Protein AF-A0A258Z2T0-F1 (afdb_monomer_lite)

Secondary structure (DSSP, 8-state):
---SEEEE-TTT--EEEEEE--TTSPPPTHHHHHHHHHHTT---HHHHHHHHHHHHHHHHIIIIISTT-TTTEEEEEE-

Foldseek 3Di:
DAAPDKDADPPPRKIKGKHFDLPVQDADPCLVVLVVCVVVVNDDPVSVVVNVVRVVVSVCCLCPVCVPPCNGMPMDTDD

Sequence (79 aa):
MQADMVLERVDTGVRAELTYDPSFVSTDKRMGELLVRITSGSADAEDRELFGTLWQDRVKRILIEYKNDPRLVKCEVVQ

pLDDT: mean 95.18, std 6.25, range [55.66, 98.38]

Radius of gyration: 17.51 Å; chains: 1; bounding box: 35×24×48 Å

Structure (mmCIF, N/CA/C/O backbone):
data_AF-A0A258Z2T0-F1
#
_entry.id   AF-A0A258Z2T0-F1
#
loop_
_atom_site.group_PDB
_atom_site.id
_atom_site.type_symbol
_atom_site.label_atom_id
_atom_site.label_alt_id
_atom_site.label_comp_id
_atom_site.label_asym_id
_atom_site.label_entity_id
_atom_site.label_seq_id
_atom_site.pdbx_PDB_ins_code
_atom_site.Cartn_x
_atom_site.Cartn_y
_atom_site.Cartn_z
_atom_site.occupancy
_atom_site.B_iso_or_equiv
_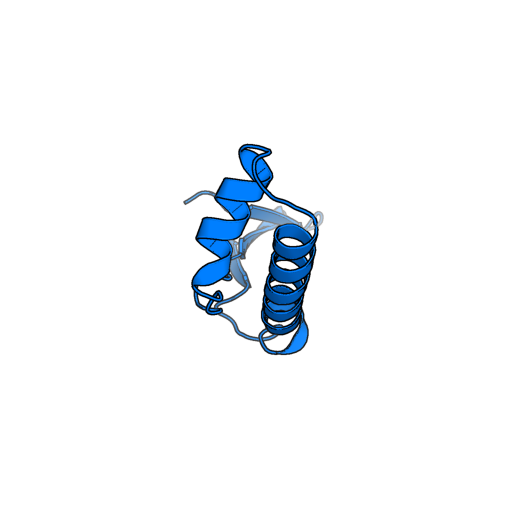atom_site.auth_seq_id
_atom_site.auth_comp_id
_atom_site.auth_asym_id
_atom_site.auth_atom_id
_atom_site.pdbx_PDB_model_num
ATOM 1 N N . MET A 1 1 ? 6.202 -1.515 17.508 1.00 55.66 1 MET A N 1
ATOM 2 C CA . MET A 1 1 ? 6.064 -0.733 16.261 1.00 55.66 1 MET A CA 1
ATOM 3 C C . MET A 1 1 ? 5.351 0.548 16.637 1.00 55.66 1 MET A C 1
ATOM 5 O O . MET A 1 1 ? 4.485 0.480 17.496 1.00 55.66 1 MET A O 1
ATOM 9 N N . GLN A 1 2 ? 5.780 1.686 16.102 1.00 75.75 2 GLN A N 1
ATOM 10 C CA . GLN A 1 2 ? 5.096 2.964 16.301 1.00 75.75 2 GLN A CA 1
ATOM 11 C C . GLN A 1 2 ? 3.970 3.062 15.265 1.00 75.75 2 GLN A C 1
ATOM 13 O O . GLN A 1 2 ? 4.188 2.654 14.127 1.00 75.75 2 GLN A O 1
ATOM 18 N N . ALA A 1 3 ? 2.790 3.544 15.657 1.00 87.06 3 ALA A N 1
ATOM 19 C CA . ALA A 1 3 ? 1.685 3.769 14.727 1.00 87.06 3 ALA A CA 1
ATOM 20 C C . ALA A 1 3 ? 2.056 4.834 13.679 1.00 87.06 3 ALA A C 1
ATOM 22 O O . ALA A 1 3 ? 2.707 5.826 14.018 1.00 87.06 3 ALA A O 1
ATOM 23 N N . ASP A 1 4 ? 1.613 4.655 12.431 1.00 94.75 4 ASP A N 1
ATOM 24 C CA . ASP A 1 4 ? 1.829 5.635 11.354 1.00 94.75 4 ASP A CA 1
ATOM 25 C C . ASP A 1 4 ? 0.980 6.894 11.570 1.00 94.75 4 ASP A C 1
ATOM 27 O O . ASP A 1 4 ? 1.367 8.002 11.197 1.00 94.75 4 ASP A O 1
ATOM 31 N N . MET A 1 5 ? -0.195 6.721 12.180 1.00 95.81 5 MET A N 1
ATOM 32 C CA . MET A 1 5 ? -1.103 7.804 12.531 1.00 95.81 5 MET A CA 1
ATOM 33 C C . MET A 1 5 ? -1.843 7.479 13.829 1.00 95.81 5 MET A C 1
ATOM 35 O O . MET A 1 5 ? -2.262 6.345 14.050 1.00 95.81 5 MET A O 1
ATOM 39 N N . VAL A 1 6 ? -2.038 8.490 14.676 1.00 96.00 6 VAL A N 1
ATOM 40 C CA . VAL A 1 6 ? -2.856 8.396 15.891 1.00 96.00 6 VAL A CA 1
ATOM 41 C C . VAL A 1 6 ? -3.957 9.440 15.808 1.00 96.00 6 VAL A C 1
ATOM 43 O O . VAL A 1 6 ? -3.690 10.612 15.544 1.00 96.00 6 VAL A O 1
ATOM 46 N N . LEU A 1 7 ? -5.19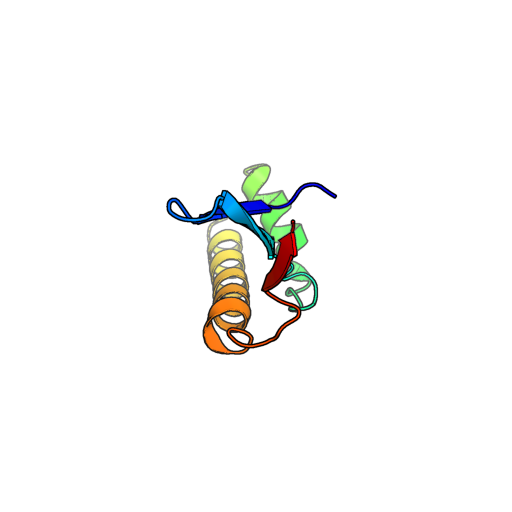6 9.013 16.027 1.00 96.56 7 LEU A N 1
ATOM 47 C CA . LEU A 1 7 ? -6.358 9.888 16.123 1.00 96.56 7 LEU A CA 1
ATOM 48 C C . LEU A 1 7 ? -6.819 9.930 17.576 1.00 96.56 7 LEU A C 1
ATOM 50 O O . LEU A 1 7 ? -6.967 8.884 18.199 1.00 96.56 7 LEU A O 1
ATOM 54 N N . GLU A 1 8 ? -7.077 11.121 18.108 1.00 96.88 8 GLU A N 1
ATOM 55 C CA . GLU A 1 8 ? -7.621 11.305 19.454 1.00 96.88 8 GLU A CA 1
ATOM 56 C C . GLU A 1 8 ? -8.968 12.018 19.375 1.00 96.88 8 GLU A C 1
ATOM 58 O O . GLU A 1 8 ? -9.125 13.031 18.687 1.00 96.88 8 GLU A O 1
ATOM 63 N N . ARG A 1 9 ? -9.956 11.490 20.095 1.00 96.50 9 ARG A N 1
ATOM 64 C CA . ARG A 1 9 ? -11.228 12.173 20.288 1.00 96.50 9 ARG A CA 1
ATOM 65 C C . ARG A 1 9 ? -11.062 13.335 21.261 1.00 96.50 9 ARG A C 1
ATOM 67 O O . ARG A 1 9 ? -10.746 13.129 22.427 1.00 96.50 9 ARG A O 1
ATOM 74 N N . VAL A 1 10 ? -11.407 14.539 20.818 1.00 97.12 10 VAL A N 1
ATOM 75 C CA . VAL A 1 10 ? -11.297 15.768 21.627 1.00 97.12 10 VAL A CA 1
ATOM 76 C C . VAL A 1 10 ? -12.241 15.825 22.835 1.00 97.12 10 VAL A C 1
ATOM 78 O O . VAL A 1 10 ? -12.011 16.605 23.750 1.00 97.12 10 VAL A O 1
ATOM 81 N N . ASP A 1 11 ? -13.314 15.034 22.840 1.00 97.50 11 ASP A N 1
ATOM 82 C CA . ASP A 1 11 ? -14.333 15.043 23.896 1.00 97.50 11 ASP A CA 1
ATOM 83 C C . ASP A 1 11 ? -14.068 14.036 25.024 1.00 97.50 11 ASP A C 1
ATOM 85 O O . ASP A 1 11 ? -14.530 14.224 26.146 1.00 97.50 11 ASP A O 1
ATOM 89 N N . THR A 1 12 ? -13.344 12.960 24.727 1.00 96.06 12 THR A N 1
ATOM 90 C CA . THR A 1 12 ? -13.181 11.798 25.615 1.00 96.06 12 THR A CA 1
ATOM 91 C C . THR A 1 12 ? -11.725 11.405 25.828 1.00 96.06 12 THR A C 1
ATOM 93 O O . THR A 1 12 ? -11.444 10.621 26.728 1.00 96.06 12 THR A O 1
ATOM 96 N N . GLY A 1 13 ? -10.801 11.908 25.004 1.00 95.31 13 GLY A N 1
ATOM 97 C CA . GLY A 1 13 ? -9.392 11.515 25.015 1.00 95.31 13 GLY A CA 1
ATOM 98 C C . GLY A 1 13 ? -9.126 10.102 24.486 1.00 95.31 13 GLY A C 1
ATOM 99 O O . GLY A 1 13 ? -7.976 9.677 24.469 1.00 95.31 13 GLY A O 1
ATOM 100 N N . VAL A 1 14 ? -10.154 9.366 24.038 1.00 96.94 14 VAL A N 1
ATOM 101 C CA . VAL A 1 14 ? -9.990 8.021 23.461 1.00 96.94 14 VAL A CA 1
ATOM 102 C C . VAL A 1 14 ? -9.143 8.107 22.198 1.00 96.94 14 VAL A C 1
ATOM 104 O O . VAL A 1 14 ? -9.405 8.944 21.327 1.00 96.94 14 VAL A O 1
ATOM 107 N N . ARG A 1 15 ? -8.164 7.208 22.078 1.00 96.75 15 ARG A N 1
ATOM 108 C CA . ARG A 1 15 ? -7.221 7.173 20.961 1.00 96.75 15 ARG A CA 1
ATOM 109 C C . ARG A 1 15 ? -7.436 5.959 20.070 1.00 96.75 15 ARG A C 1
ATOM 111 O O . ARG A 1 15 ? -7.811 4.884 20.531 1.00 96.75 15 ARG A O 1
ATOM 118 N N . ALA A 1 16 ? -7.173 6.138 18.784 1.00 96.06 16 ALA A N 1
ATOM 119 C CA . ALA A 1 16 ? -7.088 5.069 17.803 1.00 96.06 16 ALA A CA 1
ATOM 120 C C . ALA A 1 16 ? -5.728 5.143 17.105 1.00 96.06 16 ALA A C 1
ATOM 122 O O . ALA A 1 16 ? -5.366 6.181 16.550 1.00 96.06 16 ALA A O 1
ATOM 123 N N . GLU A 1 17 ? -4.989 4.043 17.134 1.00 96.94 17 GLU A N 1
ATOM 124 C CA . GLU A 1 17 ? -3.731 3.872 16.420 1.00 96.94 17 GLU A CA 1
ATOM 125 C C . GLU A 1 17 ? -3.990 3.199 15.073 1.00 96.94 17 GLU A C 1
ATOM 127 O O . GLU A 1 17 ? -4.717 2.207 14.981 1.00 96.94 17 GLU A O 1
ATOM 132 N N . LEU A 1 18 ? -3.402 3.758 14.018 1.00 96.00 18 LEU A N 1
ATOM 133 C CA . LEU A 1 18 ? -3.549 3.298 12.645 1.00 96.00 18 LEU A CA 1
ATOM 134 C C . LEU A 1 18 ? -2.188 2.874 12.101 1.00 96.00 18 LEU A C 1
ATOM 136 O O . LEU A 1 18 ? -1.203 3.603 12.221 1.00 96.00 18 LEU A O 1
ATOM 140 N N . THR A 1 19 ? -2.145 1.696 11.487 1.00 96.31 19 THR A N 1
ATOM 141 C CA . THR A 1 19 ? -0.963 1.171 10.788 1.00 96.31 19 THR A CA 1
ATOM 142 C C . THR A 1 19 ? -1.341 0.816 9.358 1.00 96.31 19 THR A C 1
ATOM 144 O O . THR A 1 19 ? -2.339 0.122 9.146 1.00 96.31 19 THR A O 1
ATOM 147 N N . TYR A 1 20 ? -0.559 1.291 8.390 1.00 95.50 20 TYR A N 1
ATOM 148 C CA . TYR A 1 20 ? -0.767 1.049 6.966 1.00 95.50 20 TYR A CA 1
ATOM 149 C C . TYR A 1 20 ? 0.215 -0.004 6.437 1.00 95.50 20 TYR A C 1
ATOM 151 O O . TYR A 1 20 ? 1.426 0.211 6.431 1.00 95.50 20 TYR A O 1
ATOM 159 N N . ASP A 1 21 ? -0.304 -1.128 5.938 1.00 95.50 21 ASP A N 1
ATOM 160 C CA . ASP A 1 21 ? 0.509 -2.210 5.374 1.00 95.50 21 ASP A CA 1
ATOM 161 C C . ASP A 1 21 ? 0.003 -2.663 3.989 1.00 95.50 21 ASP A C 1
ATOM 163 O O . ASP A 1 21 ? -0.870 -3.527 3.873 1.00 95.50 21 ASP A O 1
ATOM 167 N N . PRO A 1 22 ? 0.572 -2.130 2.893 1.00 95.62 22 PRO A N 1
ATOM 168 C CA . PRO A 1 22 ? 0.263 -2.580 1.540 1.00 95.62 22 PRO A CA 1
ATOM 169 C C . PRO A 1 22 ? 1.175 -3.722 1.059 1.00 95.62 22 PRO A C 1
ATOM 171 O O . PRO A 1 22 ? 1.182 -4.021 -0.140 1.00 95.62 22 PRO A O 1
ATOM 174 N N . SER A 1 23 ? 2.006 -4.325 1.919 1.00 94.56 23 SER A N 1
ATOM 175 C CA . SER A 1 23 ? 3.031 -5.303 1.508 1.00 94.56 23 SER A CA 1
ATOM 176 C C . SER A 1 23 ? 2.442 -6.562 0.865 1.00 94.56 23 SER A C 1
ATOM 178 O O . SER A 1 23 ? 3.056 -7.149 -0.028 1.00 94.56 23 SER A O 1
ATOM 180 N N . PHE A 1 24 ? 1.216 -6.934 1.243 1.00 95.19 24 PHE A N 1
ATOM 181 C CA . PHE A 1 24 ? 0.496 -8.063 0.653 1.00 95.19 24 PHE A CA 1
ATOM 182 C C . PHE A 1 24 ? 0.009 -7.789 -0.782 1.00 95.19 24 PHE A C 1
ATOM 184 O O . PHE A 1 24 ? -0.304 -8.728 -1.517 1.00 95.19 24 PHE A O 1
ATOM 191 N N . VAL A 1 25 ? -0.039 -6.521 -1.212 1.00 96.06 25 VAL A N 1
ATOM 192 C CA . VAL A 1 25 ? -0.362 -6.156 -2.594 1.00 96.06 25 VAL A CA 1
ATOM 193 C C . VAL A 1 25 ? 0.897 -6.292 -3.444 1.00 96.06 25 VAL A C 1
ATOM 195 O O . VAL A 1 25 ? 1.783 -5.428 -3.430 1.00 96.06 25 VAL A O 1
ATOM 198 N N . SER A 1 26 ? 0.959 -7.396 -4.195 1.00 92.69 26 SER A N 1
ATOM 199 C CA . SER A 1 26 ? 2.118 -7.774 -5.010 1.00 92.69 26 SER A CA 1
ATOM 200 C C . SER A 1 26 ? 2.595 -6.627 -5.899 1.00 92.69 26 SER A C 1
ATOM 202 O O . SER A 1 26 ? 1.790 -5.987 -6.572 1.00 92.69 26 SER A O 1
ATOM 204 N N . THR A 1 27 ? 3.904 -6.402 -5.925 1.00 93.12 27 THR A N 1
ATOM 205 C CA . THR A 1 27 ? 4.562 -5.490 -6.865 1.00 93.12 27 THR A CA 1
ATOM 206 C C . THR A 1 27 ? 5.033 -6.252 -8.100 1.00 93.12 27 THR A C 1
ATOM 208 O O . THR A 1 27 ? 5.366 -7.436 -8.003 1.00 93.12 27 THR A O 1
ATOM 211 N N . ASP A 1 28 ? 5.101 -5.589 -9.255 1.00 95.88 28 ASP A N 1
ATOM 212 C CA . ASP A 1 28 ? 5.795 -6.161 -10.410 1.00 95.88 28 ASP A CA 1
ATOM 213 C C . ASP A 1 28 ? 7.297 -6.260 -10.094 1.00 95.88 28 ASP A C 1
ATOM 215 O O . ASP A 1 28 ? 7.883 -5.338 -9.516 1.00 95.88 28 ASP A O 1
ATOM 219 N N . LYS A 1 29 ? 7.923 -7.386 -10.455 1.00 94.94 29 LYS A N 1
ATOM 220 C CA . LYS A 1 29 ? 9.334 -7.675 -10.151 1.00 94.94 29 LYS A CA 1
ATOM 221 C C . LYS A 1 29 ? 10.290 -6.641 -10.756 1.00 94.94 29 LYS A C 1
ATOM 223 O O . LYS A 1 29 ? 11.350 -6.401 -10.188 1.00 94.94 29 LYS A O 1
ATOM 228 N N . ARG A 1 30 ? 9.904 -6.009 -11.871 1.00 96.62 30 ARG A N 1
ATOM 229 C CA . ARG A 1 30 ? 10.701 -4.989 -12.572 1.00 96.62 30 ARG A CA 1
ATOM 230 C C . ARG A 1 30 ? 10.735 -3.651 -11.835 1.00 96.62 30 ARG A C 1
ATOM 232 O O . ARG A 1 30 ? 11.669 -2.881 -12.024 1.00 96.62 30 ARG A O 1
ATOM 239 N N . MET A 1 31 ? 9.751 -3.367 -10.974 1.00 96.19 31 MET A N 1
ATOM 240 C CA . MET A 1 31 ? 9.655 -2.068 -10.292 1.00 96.19 31 MET A CA 1
ATOM 241 C C . MET A 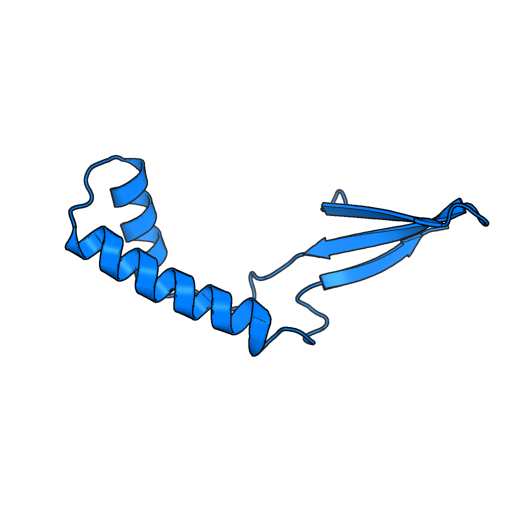1 31 ? 10.869 -1.765 -9.412 1.00 96.19 31 MET A C 1
ATOM 243 O O . MET A 1 31 ? 11.278 -0.611 -9.339 1.00 96.19 31 MET A O 1
ATOM 247 N N . GLY A 1 32 ? 11.447 -2.780 -8.760 1.00 95.19 32 GLY A N 1
ATOM 248 C CA . GLY A 1 32 ? 12.618 -2.595 -7.900 1.00 95.19 32 GLY A CA 1
ATOM 249 C C . GLY A 1 32 ? 13.843 -2.115 -8.680 1.00 95.19 32 GLY A C 1
ATOM 250 O O . GLY A 1 32 ? 14.456 -1.118 -8.311 1.00 95.19 32 GLY A O 1
ATOM 251 N N . GLU A 1 33 ? 14.159 -2.782 -9.791 1.00 97.06 33 GLU A N 1
ATOM 252 C CA . GLU A 1 33 ? 15.276 -2.403 -10.665 1.00 97.06 33 GLU A CA 1
ATOM 253 C C . GLU A 1 33 ? 15.062 -1.019 -11.291 1.00 97.06 33 GLU A C 1
ATOM 255 O O . GLU A 1 33 ? 15.957 -0.175 -11.262 1.00 97.06 33 GLU A O 1
ATOM 260 N N . LEU A 1 34 ? 13.852 -0.749 -11.787 1.00 98.06 34 LEU A N 1
ATOM 261 C CA . LEU A 1 34 ? 13.502 0.546 -12.367 1.00 98.06 34 LEU A CA 1
ATOM 262 C C . LEU A 1 34 ? 13.628 1.687 -11.347 1.00 98.06 34 LEU A C 1
ATOM 264 O O . LEU A 1 34 ? 14.174 2.738 -11.674 1.00 98.06 34 LEU A O 1
ATOM 268 N N . LEU A 1 35 ? 13.202 1.479 -10.095 1.00 96.88 35 LEU A N 1
ATOM 269 C CA . LEU A 1 35 ? 13.366 2.470 -9.028 1.00 96.88 35 LEU A CA 1
ATOM 270 C C . LEU A 1 35 ? 14.846 2.781 -8.764 1.00 96.88 35 LEU A C 1
ATOM 272 O O . LEU A 1 35 ? 15.213 3.947 -8.606 1.00 96.88 35 LEU A O 1
ATOM 276 N N . VAL A 1 36 ? 15.709 1.761 -8.750 1.00 97.50 36 VAL A N 1
ATOM 277 C CA . VAL A 1 36 ? 17.163 1.944 -8.607 1.00 97.50 36 VAL A CA 1
ATOM 278 C C . VAL A 1 36 ? 17.736 2.731 -9.790 1.00 97.50 36 VAL A C 1
ATOM 280 O O . VAL A 1 36 ? 18.515 3.665 -9.588 1.00 97.50 36 VAL A O 1
ATOM 283 N N . ARG A 1 37 ? 17.325 2.432 -11.028 1.00 97.75 37 ARG A N 1
ATOM 284 C CA . ARG A 1 37 ? 17.771 3.182 -12.218 1.00 97.75 37 ARG A CA 1
ATOM 285 C C . ARG A 1 37 ? 17.312 4.643 -12.185 1.00 97.75 37 ARG A C 1
ATOM 287 O O . ARG A 1 37 ? 18.096 5.544 -12.474 1.00 97.75 37 ARG A O 1
ATOM 294 N N . ILE A 1 38 ? 16.071 4.897 -11.764 1.00 97.81 38 ILE A N 1
ATOM 295 C CA . ILE A 1 38 ? 15.515 6.252 -11.628 1.00 97.81 38 ILE A CA 1
ATOM 296 C C . ILE A 1 38 ? 16.266 7.047 -10.558 1.00 97.81 38 ILE A C 1
ATOM 298 O O . ILE A 1 38 ? 16.712 8.160 -10.824 1.00 97.81 38 ILE A O 1
ATOM 302 N N . THR A 1 39 ? 16.445 6.477 -9.366 1.00 97.12 39 THR A N 1
ATOM 303 C CA . THR A 1 39 ? 17.096 7.164 -8.235 1.00 97.12 39 THR A CA 1
ATOM 304 C C . THR A 1 39 ? 18.596 7.373 -8.441 1.00 97.12 39 THR A C 1
ATOM 306 O O . THR A 1 39 ? 19.141 8.357 -7.949 1.00 97.12 39 THR A O 1
ATOM 309 N N . SER A 1 40 ? 19.258 6.505 -9.211 1.00 97.62 40 SER A N 1
ATOM 310 C CA . SER A 1 40 ? 20.660 6.680 -9.619 1.00 97.62 40 SER A CA 1
ATOM 311 C C . SER A 1 40 ? 20.852 7.630 -10.808 1.00 97.62 40 SER A C 1
ATOM 313 O O . SER A 1 40 ? 21.988 7.940 -11.157 1.00 97.62 40 SER A O 1
ATOM 315 N N . GLY A 1 41 ? 19.769 8.086 -11.448 1.00 97.31 41 GLY A N 1
ATOM 316 C CA . GLY A 1 41 ? 19.819 8.951 -12.631 1.00 97.31 41 GLY A CA 1
ATOM 317 C C . GLY A 1 41 ? 20.220 8.243 -13.931 1.00 97.31 41 GLY A C 1
ATOM 318 O O . GLY A 1 41 ? 20.436 8.912 -14.936 1.00 97.31 41 GLY A O 1
ATOM 319 N N . SER A 1 42 ? 20.297 6.910 -13.929 1.00 97.75 42 SER A N 1
ATOM 320 C CA . SER A 1 42 ? 20.640 6.087 -15.101 1.00 97.75 42 SER A CA 1
ATOM 321 C C . SER A 1 42 ? 19.427 5.668 -15.941 1.00 97.75 42 SER A C 1
ATOM 323 O O . SER A 1 42 ? 19.597 5.073 -17.002 1.00 97.75 42 SER A O 1
ATOM 325 N N . ALA A 1 43 ? 18.211 5.968 -15.477 1.00 97.50 43 ALA A N 1
ATOM 326 C CA . ALA A 1 43 ? 16.979 5.670 -16.199 1.00 97.50 43 ALA A CA 1
ATOM 327 C C . ALA A 1 43 ? 16.752 6.601 -17.396 1.00 97.50 43 ALA A C 1
ATOM 329 O O . ALA A 1 43 ? 16.791 7.834 -17.250 1.00 97.50 43 ALA A O 1
ATOM 330 N N . ASP A 1 44 ? 16.415 6.000 -18.535 1.00 98.06 44 ASP A N 1
ATOM 331 C CA . ASP A 1 44 ? 15.947 6.700 -19.729 1.00 98.06 44 ASP A CA 1
ATOM 332 C C . ASP A 1 44 ? 14.438 7.025 -19.651 1.00 98.06 44 ASP A C 1
ATOM 334 O O . ASP A 1 44 ? 13.806 6.946 -18.591 1.00 98.06 44 ASP A O 1
ATOM 338 N N . ALA A 1 45 ? 13.863 7.493 -20.762 1.00 97.88 45 ALA A N 1
ATOM 339 C CA . ALA A 1 45 ? 12.445 7.835 -20.829 1.00 97.88 45 ALA A CA 1
ATOM 340 C C . ALA A 1 45 ? 11.535 6.596 -20.749 1.00 97.88 45 ALA A C 1
ATOM 342 O O . ALA A 1 45 ? 10.508 6.651 -20.070 1.00 97.88 45 ALA A O 1
ATOM 343 N N . GLU A 1 46 ? 11.927 5.491 -21.385 1.00 98.06 46 GLU A N 1
ATOM 344 C CA . GLU A 1 46 ? 11.147 4.251 -21.422 1.00 98.06 46 GLU A CA 1
ATOM 345 C C . GLU A 1 46 ? 11.104 3.597 -20.037 1.00 98.06 46 GLU A C 1
ATOM 347 O O . GLU A 1 46 ? 10.042 3.172 -19.581 1.00 98.06 46 GLU A O 1
ATOM 352 N N . ASP A 1 47 ? 12.222 3.605 -19.306 1.00 97.88 47 ASP A N 1
ATOM 353 C CA 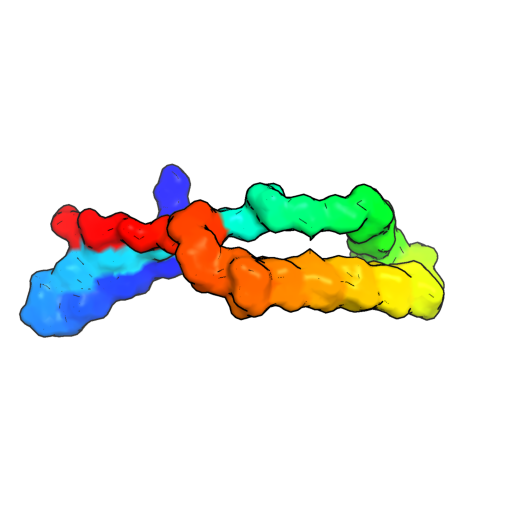. ASP A 1 47 ? 12.285 3.134 -17.922 1.00 97.88 47 ASP A CA 1
ATOM 354 C C . ASP A 1 47 ? 11.311 3.888 -17.011 1.00 97.88 47 ASP A C 1
ATOM 356 O O . ASP A 1 47 ? 10.634 3.293 -16.167 1.00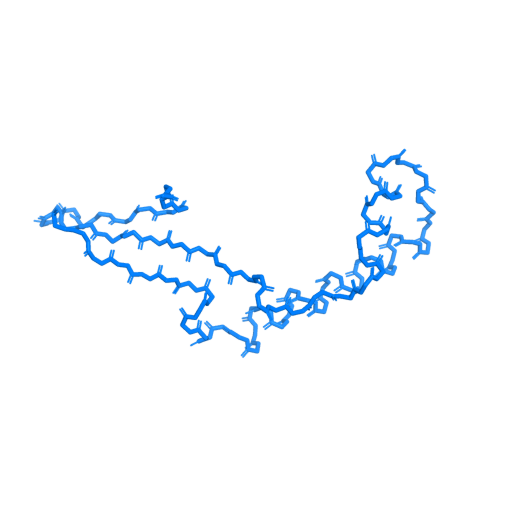 97.88 47 ASP A O 1
ATOM 360 N N . ARG A 1 48 ? 11.248 5.217 -17.158 1.00 97.94 48 ARG A N 1
ATOM 361 C CA . ARG A 1 48 ? 10.381 6.079 -16.342 1.00 97.94 48 ARG A CA 1
ATOM 362 C C . ARG A 1 48 ? 8.914 5.853 -16.667 1.00 97.94 48 ARG A C 1
ATOM 364 O O . ARG A 1 48 ? 8.099 5.785 -15.747 1.00 97.94 48 ARG A O 1
ATOM 371 N N . GLU A 1 49 ? 8.583 5.722 -17.948 1.00 98.38 49 GLU A N 1
ATOM 372 C CA . GLU A 1 49 ? 7.224 5.423 -18.396 1.00 98.38 49 GLU A CA 1
ATOM 373 C C . GLU A 1 49 ? 6.770 4.043 -17.909 1.00 98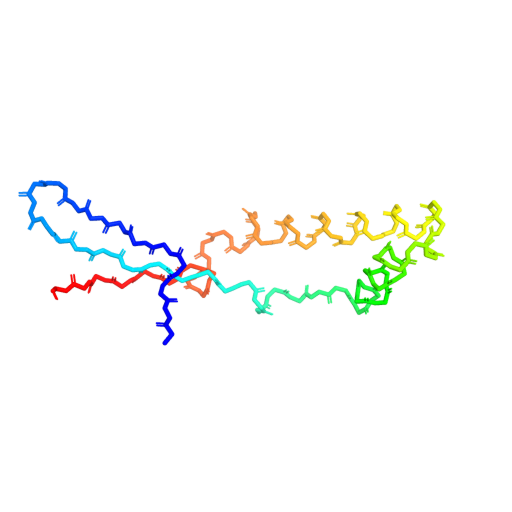.38 49 GLU A C 1
ATOM 375 O O . GLU A 1 49 ? 5.682 3.905 -17.334 1.00 98.38 49 GLU A O 1
ATOM 380 N N . LEU A 1 50 ? 7.628 3.030 -18.055 1.00 98.25 50 LEU A N 1
ATOM 381 C CA . LEU A 1 50 ? 7.347 1.683 -17.581 1.00 98.25 50 LEU A CA 1
ATOM 382 C C . LEU A 1 50 ? 7.177 1.659 -16.060 1.00 98.25 50 LEU A C 1
ATOM 384 O O . LEU A 1 50 ? 6.200 1.097 -15.562 1.00 98.25 50 LEU A O 1
ATOM 388 N N . PHE A 1 51 ? 8.075 2.303 -15.309 1.00 98.25 51 PHE A N 1
ATOM 389 C CA . PHE A 1 51 ? 7.943 2.410 -13.857 1.00 98.25 51 PHE A CA 1
ATOM 390 C C . PHE A 1 51 ? 6.635 3.089 -13.461 1.00 98.25 51 PHE A C 1
ATOM 392 O O . PHE A 1 51 ? 5.918 2.571 -12.608 1.00 98.25 51 PHE A O 1
ATOM 399 N N . GLY A 1 52 ? 6.306 4.218 -14.096 1.00 97.75 52 GLY A N 1
ATOM 400 C CA . GLY A 1 52 ? 5.070 4.951 -13.844 1.00 97.75 52 GLY A CA 1
ATOM 401 C C . GLY A 1 52 ? 3.837 4.083 -14.079 1.00 97.75 52 GLY A C 1
ATOM 402 O O . GLY A 1 52 ? 2.951 4.038 -13.228 1.00 97.75 52 GLY A O 1
ATOM 403 N N . THR A 1 53 ? 3.816 3.327 -15.176 1.00 98.31 53 THR A N 1
ATOM 404 C CA . THR A 1 53 ? 2.725 2.402 -15.508 1.00 98.31 53 THR A CA 1
ATOM 405 C C . THR A 1 53 ? 2.563 1.315 -14.444 1.00 98.31 53 THR A C 1
ATOM 407 O O . THR A 1 53 ? 1.469 1.128 -13.911 1.00 98.31 53 THR A O 1
ATOM 410 N N . LEU A 1 54 ? 3.653 0.629 -14.084 1.00 98.12 54 LEU A N 1
ATOM 411 C CA . LEU A 1 54 ? 3.627 -0.445 -13.083 1.00 98.12 54 LEU A CA 1
ATOM 412 C C . LEU A 1 54 ? 3.269 0.080 -11.685 1.00 98.12 54 LEU A C 1
ATOM 414 O O . LEU A 1 54 ? 2.514 -0.551 -10.943 1.00 98.12 54 LEU A O 1
ATOM 418 N N . TRP A 1 55 ? 3.777 1.261 -11.333 1.00 97.06 55 TRP A N 1
ATOM 419 C CA . TRP A 1 55 ? 3.456 1.931 -10.079 1.00 97.06 55 TRP A CA 1
ATOM 420 C C . TRP A 1 55 ? 1.974 2.294 -9.999 1.00 97.06 55 TRP A C 1
ATOM 422 O O . TRP A 1 55 ? 1.329 1.998 -8.994 1.00 97.06 55 TRP A O 1
ATOM 432 N N . GLN A 1 56 ? 1.419 2.895 -11.054 1.00 97.62 56 GLN A N 1
ATOM 433 C CA . GLN A 1 56 ? 0.007 3.276 -11.096 1.00 97.62 56 GLN A CA 1
ATOM 434 C C . GLN A 1 56 ? -0.919 2.062 -11.034 1.00 97.62 56 GLN A C 1
ATOM 436 O O . GLN A 1 56 ? -1.921 2.106 -10.320 1.00 97.62 56 GLN A O 1
ATOM 441 N N . ASP A 1 57 ? -0.569 0.958 -11.698 1.00 97.50 57 ASP A N 1
ATOM 442 C CA . ASP A 1 57 ? -1.323 -0.289 -11.565 1.00 97.50 57 ASP A CA 1
ATOM 443 C C . ASP A 1 57 ? -1.333 -0.784 -10.109 1.00 97.50 57 ASP A C 1
ATOM 445 O O . ASP A 1 57 ? -2.394 -1.054 -9.540 1.00 97.50 57 ASP A O 1
ATOM 449 N N . ARG A 1 58 ? -0.174 -0.787 -9.436 1.00 97.25 58 ARG A N 1
ATOM 450 C CA . ARG A 1 58 ? -0.108 -1.157 -8.016 1.00 97.25 58 ARG A CA 1
ATOM 451 C C . ARG A 1 58 ? -0.925 -0.211 -7.129 1.00 97.25 58 ARG A C 1
ATOM 453 O O . ARG A 1 58 ? -1.651 -0.687 -6.257 1.00 97.25 58 ARG A O 1
ATOM 460 N N . VAL A 1 59 ? -0.843 1.103 -7.342 1.00 97.56 59 VAL A N 1
ATOM 461 C CA . VAL A 1 59 ? -1.623 2.102 -6.585 1.00 97.56 59 VAL A CA 1
ATOM 462 C C . VAL A 1 59 ? -3.123 1.892 -6.781 1.00 97.56 59 VAL A C 1
ATOM 464 O O . VAL A 1 59 ? -3.874 1.908 -5.807 1.00 97.56 59 VAL A O 1
ATOM 467 N N . LYS A 1 60 ? -3.568 1.627 -8.012 1.00 97.75 60 LYS A N 1
ATOM 468 C CA . LYS A 1 60 ? -4.964 1.295 -8.309 1.00 97.75 60 LYS A CA 1
ATOM 469 C C . LYS A 1 60 ? -5.420 0.070 -7.516 1.00 97.75 60 LYS A C 1
ATOM 471 O O . LYS A 1 60 ? -6.480 0.108 -6.896 1.00 97.75 60 LYS A O 1
ATOM 476 N N . ARG A 1 61 ? -4.620 -0.998 -7.487 1.00 97.56 61 ARG A N 1
ATOM 477 C CA . ARG A 1 61 ? -4.947 -2.214 -6.726 1.00 97.56 61 ARG A CA 1
ATOM 478 C C . ARG A 1 61 ? -5.085 -1.917 -5.232 1.00 97.56 61 ARG A C 1
ATOM 480 O O . ARG A 1 61 ? -6.072 -2.319 -4.626 1.00 97.56 61 ARG A O 1
ATOM 487 N N . ILE A 1 62 ? -4.160 -1.150 -4.657 1.00 97.69 62 ILE A N 1
ATOM 488 C CA . ILE A 1 62 ? -4.219 -0.709 -3.252 1.00 97.69 62 ILE A CA 1
ATOM 489 C C . ILE A 1 62 ? -5.511 0.079 -2.975 1.00 97.69 62 ILE A C 1
ATOM 491 O O . ILE A 1 62 ? -6.271 -0.276 -2.078 1.00 97.69 62 ILE A O 1
ATOM 495 N N . LEU A 1 63 ? -5.763 1.143 -3.742 1.00 97.00 63 LEU A N 1
ATOM 496 C CA . LEU A 1 63 ? -6.795 2.137 -3.422 1.00 97.00 63 LEU A CA 1
ATOM 497 C C . LEU A 1 63 ? -8.199 1.777 -3.912 1.00 97.00 63 LEU A C 1
ATOM 499 O O . LEU A 1 63 ? -9.173 2.373 -3.455 1.00 97.00 63 LEU A O 1
ATOM 503 N N . ILE A 1 64 ? -8.320 0.850 -4.861 1.00 97.06 64 ILE A N 1
ATOM 504 C CA . ILE A 1 64 ? -9.603 0.502 -5.481 1.00 97.06 64 ILE A CA 1
ATOM 505 C C . ILE A 1 64 ? -9.972 -0.947 -5.182 1.00 97.06 64 ILE A C 1
ATOM 507 O O . ILE A 1 64 ? -11.066 -1.191 -4.674 1.00 97.06 64 ILE A O 1
ATOM 511 N N . GLU A 1 65 ? -9.079 -1.897 -5.458 1.00 96.69 65 GLU A N 1
ATOM 512 C CA . GLU A 1 65 ? -9.378 -3.328 -5.299 1.00 96.69 65 GLU A CA 1
ATOM 513 C C . GLU A 1 65 ? -9.331 -3.761 -3.829 1.00 96.69 65 GLU A C 1
ATOM 515 O O . GLU A 1 65 ? -10.252 -4.420 -3.352 1.00 96.69 65 GLU A O 1
ATOM 520 N N . TYR A 1 66 ? -8.302 -3.334 -3.090 1.00 96.69 66 TYR A N 1
ATOM 521 C CA . TYR A 1 66 ? -8.073 -3.715 -1.691 1.00 96.69 66 TYR A CA 1
ATOM 522 C C . TYR A 1 66 ? -8.484 -2.643 -0.679 1.00 96.69 66 TYR A C 1
ATOM 524 O O . TYR A 1 66 ? -8.167 -2.758 0.501 1.00 96.69 66 TYR A O 1
ATOM 532 N N . LYS A 1 67 ? -9.246 -1.629 -1.102 1.00 95.50 67 LYS A N 1
ATOM 533 C CA . LYS A 1 67 ? -9.627 -0.484 -0.255 1.00 95.50 67 LYS A CA 1
ATOM 534 C C . LYS A 1 67 ? -10.307 -0.855 1.070 1.00 95.50 67 LYS A C 1
ATOM 536 O O . LYS A 1 67 ? -10.232 -0.096 2.025 1.00 95.50 67 LYS A O 1
ATOM 541 N N . ASN A 1 68 ? -10.992 -2.000 1.102 1.00 95.50 68 ASN A N 1
ATOM 542 C CA . ASN A 1 68 ? -11.729 -2.505 2.261 1.00 95.50 68 ASN A CA 1
ATOM 543 C C . ASN A 1 68 ? -11.056 -3.737 2.895 1.00 95.50 68 ASN A C 1
ATOM 545 O O . ASN A 1 68 ? -11.653 -4.371 3.763 1.00 95.50 68 ASN A O 1
ATOM 549 N N . ASP A 1 69 ? -9.863 -4.129 2.435 1.00 96.56 69 ASP A N 1
ATOM 550 C CA . ASP A 1 69 ? -9.139 -5.251 3.027 1.00 96.56 69 ASP A CA 1
ATOM 551 C C . ASP A 1 69 ? -8.616 -4.833 4.412 1.00 96.56 69 ASP A C 1
ATOM 553 O O . ASP A 1 69 ? -7.874 -3.851 4.511 1.00 96.56 69 ASP A O 1
ATOM 557 N N . PRO A 1 70 ? -8.968 -5.552 5.490 1.00 94.12 70 PRO A N 1
ATOM 558 C CA . PRO A 1 70 ? -8.591 -5.171 6.850 1.00 94.12 70 PRO A CA 1
ATOM 559 C C . PRO A 1 70 ? -7.080 -5.239 7.106 1.00 94.12 70 PRO A C 1
ATOM 561 O O . PRO A 1 70 ? -6.611 -4.702 8.106 1.00 94.12 70 PRO A O 1
ATOM 564 N N . ARG A 1 71 ? -6.303 -5.889 6.228 1.00 94.25 71 ARG A N 1
ATOM 565 C CA . ARG A 1 71 ? -4.835 -5.890 6.309 1.00 94.25 71 ARG A CA 1
ATOM 566 C C . ARG A 1 71 ? -4.231 -4.562 5.866 1.00 94.25 71 ARG A C 1
ATOM 568 O O . ARG A 1 71 ? -3.113 -4.266 6.263 1.00 94.25 71 ARG A O 1
ATOM 575 N N . LEU A 1 72 ? -4.948 -3.786 5.048 1.00 96.19 72 LEU A N 1
ATOM 576 C CA . LEU A 1 72 ? -4.415 -2.564 4.457 1.00 96.19 72 LEU A CA 1
ATOM 577 C C . LEU A 1 72 ? -4.240 -1.460 5.496 1.00 96.19 72 LEU A C 1
ATOM 579 O O . LEU A 1 72 ? -3.193 -0.823 5.542 1.00 96.19 72 LEU A O 1
ATOM 583 N N . VAL A 1 73 ? -5.264 -1.242 6.319 1.00 95.56 73 VAL A N 1
ATOM 584 C CA . VAL A 1 73 ? -5.219 -0.309 7.443 1.00 95.56 73 VAL A CA 1
ATOM 585 C C . VAL A 1 73 ? -5.751 -1.025 8.670 1.00 95.56 73 VAL A C 1
ATOM 587 O O . VAL A 1 73 ? -6.949 -1.291 8.779 1.00 95.56 73 VAL A O 1
ATOM 590 N N . LYS A 1 74 ? -4.854 -1.314 9.609 1.00 94.69 74 LYS A N 1
ATOM 591 C CA . LYS A 1 74 ? -5.231 -1.824 10.922 1.00 94.69 74 LYS A CA 1
ATOM 592 C C . LYS A 1 74 ? -5.545 -0.640 11.829 1.00 94.69 74 LYS A C 1
ATOM 594 O O . LYS A 1 74 ? -4.763 0.304 11.889 1.00 94.69 74 LYS A O 1
ATOM 599 N N . CYS A 1 75 ? -6.680 -0.701 12.519 1.00 94.50 75 CYS A N 1
ATOM 600 C CA . CYS A 1 75 ? -7.110 0.295 13.493 1.00 94.50 75 CYS A CA 1
ATOM 601 C C . CYS A 1 75 ? -7.271 -0.376 14.857 1.00 94.50 75 CYS A C 1
ATOM 603 O O . CYS A 1 75 ? -8.013 -1.354 14.974 1.00 94.50 75 CYS A O 1
ATOM 605 N N . GLU A 1 76 ? -6.588 0.142 15.872 1.00 94.94 76 GLU A N 1
ATOM 606 C CA . GLU A 1 76 ? -6.663 -0.352 17.246 1.00 94.94 76 GLU A CA 1
ATOM 607 C C . GLU A 1 76 ? -7.031 0.797 18.179 1.00 94.94 76 GLU A C 1
ATOM 609 O O . GLU A 1 76 ? -6.361 1.826 18.215 1.00 94.94 76 GLU A O 1
ATOM 614 N N . VAL A 1 77 ? -8.121 0.633 18.931 1.00 94.69 77 VAL A N 1
ATOM 615 C CA . VAL A 1 77 ? -8.486 1.589 19.981 1.00 94.69 77 VAL A CA 1
ATOM 616 C C . VAL A 1 77 ? -7.569 1.341 21.170 1.00 94.69 77 VAL A C 1
ATOM 618 O O . VAL A 1 77 ? -7.544 0.232 21.705 1.00 94.69 77 VAL A O 1
ATOM 621 N N . VAL A 1 78 ? -6.837 2.371 21.579 1.00 90.12 78 VAL A N 1
ATOM 622 C CA . VAL A 1 78 ? -5.956 2.335 22.747 1.00 90.12 78 VAL A CA 1
ATOM 623 C C . VAL A 1 78 ? -6.564 3.190 23.857 1.00 90.12 78 VAL A C 1
ATOM 625 O O . VAL A 1 78 ? -7.080 4.285 23.607 1.00 90.12 78 VAL A O 1
ATOM 628 N N . GLN A 1 79 ? -6.573 2.630 25.066 1.00 66.94 79 GLN A N 1
ATOM 629 C CA . GLN A 1 79 ? -7.066 3.274 26.286 1.00 66.94 79 GLN A CA 1
ATOM 630 C C . GLN A 1 79 ? -5.922 3.944 27.038 1.00 66.94 79 GLN A C 1
ATOM 632 O O . GLN A 1 79 ? -4.833 3.330 27.103 1.00 66.94 79 GLN A O 1
#